Protein AF-V4M3K7-F1 (afdb_monomer)

Solvent-accessible surface area (backbone atoms only — not comparable to full-atom values): 7405 Å² total; per-residue (Å²): 134,86,76,61,75,82,48,42,58,75,77,74,36,54,59,60,52,72,63,62,56,67,78,34,60,65,60,56,51,52,52,50,51,29,56,58,67,73,55,72,83,53,91,84,59,83,71,64,64,85,50,53,41,82,75,48,41,16,44,45,53,73,71,77,86,58,55,80,82,48,56,82,68,46,47,43,31,38,38,39,37,33,28,38,36,47,65,93,86,44,82,44,63,30,30,38,44,36,37,41,38,52,77,98,57,83,45,79,51,56,46,78,45,54,36,75,81,45,42,59,78,78,85,128

InterPro domains:
  IPR006462 Protein MS5 [PF04776] (9-106)

Structure (mmCIF, N/CA/C/O backbone):
data_AF-V4M3K7-F1
#
_entry.id   AF-V4M3K7-F1
#
loop_
_atom_site.group_PDB
_atom_site.id
_atom_site.type_symbol
_atom_site.label_atom_id
_atom_site.label_alt_id
_atom_site.label_comp_id
_atom_site.label_asym_id
_atom_site.label_entity_id
_atom_site.label_seq_id
_atom_site.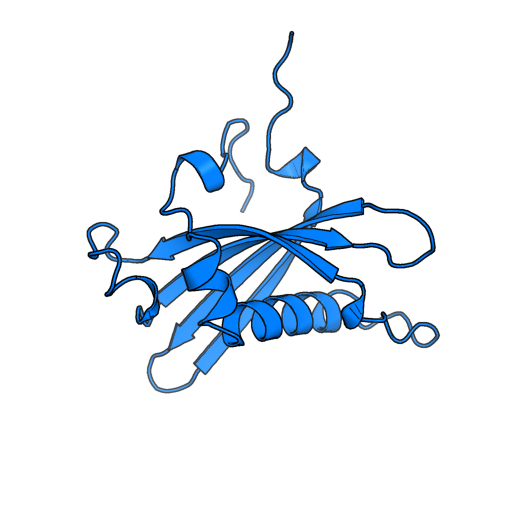pdbx_PDB_ins_code
_atom_site.Cartn_x
_atom_site.Cartn_y
_atom_site.Cartn_z
_atom_site.occupancy
_atom_site.B_iso_or_equiv
_atom_site.auth_seq_id
_atom_site.auth_comp_id
_atom_site.auth_asym_id
_atom_site.auth_atom_id
_atom_site.pdbx_PDB_model_num
ATOM 1 N N . LEU A 1 1 ? 1.122 18.340 -5.117 1.00 40.25 1 LEU A N 1
ATOM 2 C CA . LEU A 1 1 ? 1.092 18.283 -3.641 1.00 40.25 1 LEU A CA 1
ATOM 3 C C . LEU A 1 1 ? 2.488 17.846 -3.209 1.00 40.25 1 LEU A C 1
ATOM 5 O O . LEU A 1 1 ? 2.750 16.651 -3.174 1.00 40.25 1 LEU A O 1
ATOM 9 N N . GLU A 1 2 ? 3.416 18.791 -3.052 1.00 39.28 2 GLU A N 1
ATOM 10 C CA . GLU A 1 2 ? 4.774 18.470 -2.593 1.00 39.28 2 GLU A CA 1
ATOM 11 C C . GLU A 1 2 ? 4.728 18.076 -1.119 1.00 39.28 2 GLU A C 1
ATOM 13 O O . GLU A 1 2 ? 4.064 18.713 -0.299 1.00 39.28 2 GLU A O 1
ATOM 18 N N . SER A 1 3 ? 5.370 16.958 -0.811 1.00 51.25 3 SER A N 1
ATOM 19 C CA . SER A 1 3 ? 5.474 16.436 0.542 1.00 51.25 3 SER A CA 1
ATOM 20 C C . SER A 1 3 ? 6.576 17.200 1.288 1.00 51.25 3 SER A C 1
ATOM 22 O O . SER A 1 3 ? 7.634 17.409 0.698 1.00 51.25 3 SER A O 1
ATOM 24 N N . PRO A 1 4 ? 6.379 17.620 2.554 1.00 56.47 4 PRO A N 1
ATOM 25 C CA . PRO A 1 4 ? 7.423 18.320 3.296 1.00 56.47 4 PRO A CA 1
ATOM 26 C C . PRO A 1 4 ? 8.667 17.429 3.478 1.00 56.47 4 PRO A C 1
ATOM 28 O O . PRO A 1 4 ? 8.517 16.203 3.539 1.00 56.47 4 PRO A O 1
ATOM 31 N N . PRO A 1 5 ? 9.869 18.026 3.599 1.00 56.12 5 PRO A N 1
ATOM 32 C CA . PRO A 1 5 ? 11.154 17.319 3.542 1.00 56.12 5 PRO A CA 1
ATOM 33 C C . PRO A 1 5 ? 11.308 16.199 4.584 1.00 56.12 5 PRO A C 1
ATOM 35 O O . PRO A 1 5 ? 11.993 15.224 4.310 1.00 56.12 5 PRO A O 1
ATOM 38 N N . ASP A 1 6 ? 10.589 16.255 5.712 1.00 63.22 6 ASP A N 1
ATOM 39 C CA . ASP A 1 6 ? 10.637 15.231 6.771 1.00 63.22 6 ASP A CA 1
ATOM 40 C C . ASP A 1 6 ? 9.464 14.237 6.790 1.00 63.22 6 ASP A C 1
ATOM 42 O O . ASP A 1 6 ? 9.230 13.509 7.764 1.00 63.22 6 ASP A O 1
ATOM 46 N N . PHE A 1 7 ? 8.670 14.189 5.724 1.00 74.44 7 PHE A N 1
ATOM 47 C CA . PHE A 1 7 ? 7.465 13.373 5.705 1.00 74.44 7 PHE A CA 1
ATOM 48 C C . PHE A 1 7 ? 7.753 11.888 5.460 1.00 74.44 7 PHE A C 1
ATOM 50 O O . PHE A 1 7 ? 7.702 11.390 4.342 1.00 74.44 7 PHE A O 1
ATOM 57 N N . ASN A 1 8 ? 7.947 11.130 6.538 1.00 86.00 8 ASN A N 1
ATOM 58 C CA . ASN A 1 8 ? 7.951 9.671 6.468 1.00 86.00 8 ASN A CA 1
ATOM 59 C C . ASN A 1 8 ? 6.568 9.096 6.855 1.00 86.00 8 ASN A C 1
ATOM 61 O O . ASN A 1 8 ? 6.259 9.019 8.052 1.00 86.00 8 ASN A O 1
ATOM 65 N N . PRO A 1 9 ? 5.742 8.627 5.896 1.00 86.69 9 PRO A N 1
ATOM 66 C CA . PRO A 1 9 ? 4.407 8.098 6.196 1.00 86.69 9 PRO A CA 1
ATOM 67 C C . PRO A 1 9 ? 4.457 6.861 7.104 1.00 86.69 9 PRO A C 1
ATOM 69 O O . PRO A 1 9 ? 3.547 6.636 7.895 1.00 86.69 9 PRO A O 1
ATOM 72 N N . PHE A 1 10 ? 5.557 6.104 7.072 1.00 91.19 10 PHE A N 1
ATOM 73 C CA . PHE A 1 10 ? 5.760 4.900 7.883 1.00 91.19 10 PHE A CA 1
ATOM 74 C C . PHE A 1 10 ? 6.191 5.175 9.328 1.00 91.19 10 PHE A C 1
ATOM 76 O O . PHE A 1 10 ? 6.423 4.219 10.073 1.00 91.19 10 PHE A O 1
ATOM 83 N N . LYS A 1 11 ? 6.376 6.449 9.694 1.00 89.19 11 LYS A N 1
ATOM 84 C CA . LYS A 1 11 ? 6.540 6.914 11.080 1.00 89.19 11 LYS A CA 1
ATOM 85 C C . LYS A 1 11 ? 5.312 7.668 11.589 1.00 89.19 11 LYS A C 1
ATOM 87 O O . LYS A 1 11 ? 5.138 7.780 12.793 1.00 89.19 11 LYS A O 1
ATOM 92 N N . ARG A 1 12 ? 4.509 8.223 10.676 1.00 86.12 12 ARG A N 1
ATOM 93 C CA . ARG A 1 12 ? 3.423 9.154 10.998 1.00 86.12 12 ARG A CA 1
ATOM 94 C C . ARG A 1 12 ? 2.042 8.506 11.028 1.00 86.12 12 ARG A C 1
ATOM 96 O O . ARG A 1 12 ? 1.158 9.028 11.692 1.00 86.12 12 ARG A O 1
ATOM 103 N N . PHE A 1 13 ? 1.851 7.413 10.295 1.00 90.50 13 PHE A N 1
ATOM 104 C CA . PHE A 1 13 ? 0.560 6.738 10.187 1.00 90.50 13 PHE A CA 1
ATOM 105 C C . PHE A 1 13 ? 0.627 5.298 10.677 1.00 90.50 13 PHE A C 1
ATOM 107 O O . PHE A 1 13 ? 1.712 4.755 10.903 1.00 90.50 13 PHE A O 1
ATOM 114 N N . TYR A 1 14 ? -0.546 4.677 10.802 1.00 91.38 14 TYR A N 1
ATOM 115 C CA . TYR A 1 14 ? -0.658 3.295 11.234 1.00 91.38 14 TYR A CA 1
ATOM 116 C C . TYR A 1 14 ? 0.057 2.365 10.252 1.00 91.38 14 TYR A C 1
ATOM 118 O O . TYR A 1 14 ? -0.260 2.332 9.062 1.00 91.38 14 TYR A O 1
ATOM 126 N N . VAL A 1 15 ? 1.047 1.629 10.752 1.00 94.00 15 VAL A N 1
ATOM 127 C CA . VAL A 1 15 ? 1.817 0.659 9.975 1.00 94.00 15 VAL A CA 1
ATOM 128 C C . VAL A 1 15 ? 1.189 -0.712 10.154 1.00 94.00 15 VAL A C 1
ATOM 130 O O . VAL A 1 15 ? 1.145 -1.219 11.272 1.00 94.00 15 VAL A O 1
ATOM 133 N N . LEU A 1 16 ? 0.789 -1.329 9.044 1.00 93.12 16 LEU A N 1
ATOM 134 C CA . LEU A 1 16 ? 0.222 -2.672 9.066 1.00 93.12 16 LEU A CA 1
ATOM 135 C C . LEU A 1 16 ? 1.268 -3.719 9.455 1.00 93.12 16 LEU A C 1
ATOM 137 O O . LEU A 1 16 ? 2.428 -3.676 9.021 1.00 93.12 16 LEU A O 1
ATOM 141 N N . LYS A 1 17 ? 0.826 -4.712 10.222 1.00 94.44 17 LYS A N 1
ATOM 142 C CA . LYS A 1 17 ? 1.565 -5.947 10.483 1.00 94.44 17 LYS A CA 1
ATOM 143 C C . LYS A 1 17 ? 1.642 -6.786 9.213 1.00 94.44 17 LYS A C 1
ATOM 145 O O . LYS A 1 17 ? 0.813 -6.692 8.313 1.00 94.44 17 LYS A O 1
ATOM 150 N N . LYS A 1 18 ? 2.629 -7.682 9.162 1.00 92.38 18 LYS A N 1
ATOM 151 C CA . LYS A 1 18 ? 2.795 -8.594 8.024 1.00 92.38 18 LYS A CA 1
ATOM 152 C C . LYS A 1 18 ? 1.561 -9.480 7.804 1.00 92.38 18 LYS A C 1
ATOM 154 O O . LYS A 1 18 ? 1.178 -9.654 6.656 1.00 92.38 18 LYS A O 1
ATOM 159 N N . SER A 1 19 ? 0.947 -9.986 8.878 1.00 92.56 19 SER A N 1
ATOM 160 C CA . SER A 1 19 ? -0.287 -10.779 8.800 1.00 92.56 19 SER A CA 1
ATOM 161 C C . SER A 1 19 ? -1.435 -9.967 8.204 1.00 92.56 19 SER A C 1
ATOM 163 O O . SER A 1 19 ? -2.038 -10.403 7.242 1.00 92.56 19 SER A O 1
ATOM 165 N N . GLU A 1 20 ? -1.638 -8.728 8.659 1.00 93.50 20 GLU A N 1
ATOM 166 C CA . GLU A 1 20 ? -2.678 -7.839 8.122 1.00 93.50 20 GLU A CA 1
ATOM 167 C C . GLU A 1 20 ? -2.485 -7.571 6.625 1.00 93.50 20 GLU A C 1
ATOM 169 O O . GLU A 1 20 ? -3.459 -7.515 5.888 1.00 93.50 20 GLU A O 1
ATOM 174 N N . VAL A 1 21 ? -1.242 -7.446 6.148 1.00 93.38 21 VAL A N 1
ATOM 175 C CA . VAL A 1 21 ? -0.963 -7.310 4.708 1.00 93.38 21 VAL A CA 1
ATOM 176 C C . VAL A 1 21 ? -1.261 -8.602 3.939 1.00 93.38 21 VAL A C 1
ATOM 178 O O . VAL A 1 21 ? -1.717 -8.528 2.803 1.00 93.38 21 VAL A O 1
ATOM 181 N N . GLN A 1 22 ? -0.993 -9.768 4.531 1.00 90.88 22 GLN A N 1
ATOM 182 C CA . GLN A 1 22 ? -1.231 -11.078 3.911 1.00 90.88 22 GLN A CA 1
ATOM 183 C C . GLN A 1 22 ? -2.713 -11.467 3.898 1.00 90.88 22 GLN A C 1
ATOM 185 O O . GLN A 1 22 ? -3.162 -12.057 2.928 1.00 90.88 22 GLN A O 1
ATOM 190 N N . ASP A 1 23 ? -3.468 -11.095 4.930 1.00 92.31 23 ASP A N 1
ATOM 191 C CA . ASP A 1 23 ? -4.902 -11.381 5.047 1.00 92.31 23 ASP A CA 1
ATOM 192 C C . ASP A 1 23 ? -5.755 -10.451 4.159 1.00 92.31 23 ASP A C 1
ATOM 194 O O . ASP A 1 23 ? -6.960 -10.644 4.008 1.00 92.31 23 ASP A O 1
ATOM 198 N N . ASN A 1 24 ? -5.145 -9.412 3.577 1.00 92.44 24 ASN A N 1
ATOM 199 C CA . ASN A 1 24 ? -5.814 -8.376 2.794 1.00 92.44 24 ASN A CA 1
ATOM 200 C C . ASN A 1 24 ? -5.245 -8.295 1.368 1.00 92.44 24 ASN A C 1
ATOM 202 O O . ASN A 1 24 ? -4.564 -7.332 1.002 1.00 92.44 24 ASN A O 1
ATOM 206 N N . ASP A 1 25 ? -5.598 -9.274 0.530 1.00 92.38 25 ASP A N 1
ATOM 207 C CA . ASP A 1 25 ? -5.153 -9.383 -0.872 1.00 92.38 25 ASP A CA 1
ATOM 208 C C . ASP A 1 25 ? -5.450 -8.136 -1.723 1.00 92.38 25 ASP A C 1
ATOM 210 O O . ASP A 1 25 ? -4.749 -7.833 -2.692 1.00 92.38 25 ASP A O 1
ATOM 214 N N . TRP A 1 26 ? -6.453 -7.342 -1.348 1.00 92.25 26 TRP A N 1
ATOM 215 C CA . TRP A 1 26 ? -6.770 -6.091 -2.036 1.00 92.25 26 TRP A CA 1
ATOM 216 C C . TRP A 1 26 ? -5.631 -5.058 -1.957 1.00 92.25 26 TRP A C 1
ATOM 218 O O . TRP A 1 26 ? -5.501 -4.233 -2.859 1.00 92.25 26 TRP A O 1
ATOM 228 N N . ILE A 1 27 ? -4.762 -5.110 -0.938 1.00 94.12 27 ILE A N 1
ATOM 229 C CA . ILE A 1 27 ? -3.566 -4.251 -0.854 1.00 94.12 27 ILE A CA 1
ATOM 230 C C . ILE A 1 27 ? -2.628 -4.565 -2.016 1.00 94.12 27 ILE A C 1
ATOM 232 O O . ILE A 1 27 ? -2.078 -3.663 -2.656 1.00 94.12 27 ILE A O 1
ATOM 236 N N . ARG A 1 28 ? -2.460 -5.858 -2.298 1.00 94.56 28 ARG A N 1
ATOM 237 C CA . ARG A 1 28 ? -1.652 -6.337 -3.408 1.00 94.56 28 ARG A CA 1
ATOM 238 C C . ARG A 1 28 ? -2.262 -5.923 -4.746 1.00 94.56 28 ARG A C 1
ATOM 240 O O . ARG A 1 28 ? -1.552 -5.342 -5.564 1.00 94.56 28 ARG A O 1
ATOM 247 N N . LEU A 1 29 ? -3.566 -6.123 -4.915 1.00 93.12 29 LEU A N 1
ATOM 248 C CA . LEU A 1 29 ? -4.307 -5.672 -6.096 1.00 93.12 29 LEU A CA 1
ATOM 249 C C . LEU A 1 29 ? -4.139 -4.163 -6.337 1.00 93.12 29 LEU A C 1
ATOM 251 O O . LEU A 1 29 ? -3.924 -3.723 -7.461 1.00 93.12 29 LEU A O 1
ATOM 255 N N . TYR A 1 30 ? -4.211 -3.350 -5.284 1.00 93.56 30 TYR A N 1
ATOM 256 C CA . TYR A 1 30 ? -4.079 -1.895 -5.389 1.00 93.56 30 TYR A CA 1
ATOM 257 C C . TYR A 1 30 ? -2.685 -1.462 -5.838 1.00 93.56 30 TYR A C 1
ATOM 259 O O . TYR A 1 30 ? -2.562 -0.533 -6.638 1.00 93.56 30 TYR A O 1
ATOM 267 N N . LEU A 1 31 ? -1.641 -2.143 -5.359 1.00 93.19 31 LEU A N 1
ATOM 268 C CA . LEU A 1 31 ? -0.280 -1.931 -5.842 1.00 93.19 31 LEU A CA 1
ATOM 269 C C . LEU A 1 31 ? -0.165 -2.275 -7.332 1.00 93.19 31 LEU A C 1
ATOM 271 O O . LEU A 1 31 ? 0.365 -1.481 -8.105 1.00 93.19 31 LEU A O 1
ATOM 275 N N . GLU A 1 32 ? -0.674 -3.436 -7.732 1.00 91.06 32 GLU A N 1
ATOM 276 C CA . GLU A 1 32 ? -0.644 -3.903 -9.120 1.00 91.06 32 GLU A CA 1
ATOM 277 C C . GLU A 1 32 ? -1.372 -2.942 -10.065 1.00 91.06 32 GLU A C 1
ATOM 279 O O . GLU A 1 32 ? -0.825 -2.566 -11.102 1.00 91.06 32 GLU A O 1
ATOM 284 N N . LEU A 1 33 ? -2.556 -2.465 -9.669 1.00 89.44 33 LEU A N 1
ATOM 285 C CA . LEU A 1 33 ? -3.307 -1.456 -10.413 1.00 89.44 33 LEU A CA 1
ATOM 286 C C . LEU A 1 33 ? -2.532 -0.143 -10.535 1.00 89.44 33 LEU A C 1
ATOM 288 O O . LEU A 1 33 ? -2.488 0.424 -11.624 1.00 89.44 33 LEU A O 1
ATOM 292 N N . ALA A 1 34 ? -1.906 0.338 -9.457 1.00 89.25 34 ALA A N 1
ATOM 293 C CA . ALA A 1 34 ? -1.095 1.552 -9.508 1.00 89.25 34 ALA A CA 1
ATOM 294 C C . ALA A 1 34 ? 0.095 1.398 -10.471 1.00 89.25 34 ALA A C 1
ATOM 296 O O . ALA A 1 34 ? 0.344 2.288 -11.281 1.00 89.25 34 ALA A O 1
ATOM 297 N N . VAL A 1 35 ? 0.796 0.261 -10.441 1.00 86.19 35 VAL A N 1
ATOM 298 C CA . VAL A 1 35 ? 1.890 -0.047 -11.382 1.00 86.19 35 VAL A CA 1
ATOM 299 C C . VAL A 1 35 ? 1.389 -0.070 -12.825 1.00 86.19 35 VAL A C 1
ATOM 301 O O . VAL A 1 35 ? 1.944 0.623 -13.680 1.00 86.19 35 VAL A O 1
ATOM 304 N N . ALA A 1 36 ? 0.297 -0.785 -13.086 1.00 83.19 36 ALA A N 1
ATOM 305 C CA . ALA A 1 36 ? -0.263 -0.933 -14.424 1.00 83.19 36 ALA A CA 1
ATOM 306 C C . ALA A 1 36 ? -0.778 0.390 -15.021 1.00 83.19 36 ALA A C 1
ATOM 308 O O . ALA A 1 36 ? -0.664 0.610 -16.226 1.00 83.19 36 ALA A O 1
ATOM 309 N N . THR A 1 37 ? -1.350 1.288 -14.213 1.00 79.38 37 THR A N 1
ATOM 310 C CA . THR A 1 37 ? -1.879 2.570 -14.711 1.00 79.38 37 THR A CA 1
ATOM 311 C C . THR A 1 37 ? -0.803 3.625 -14.933 1.00 79.38 37 THR A C 1
ATOM 313 O O . THR A 1 37 ? -0.989 4.485 -15.793 1.00 79.38 37 THR A O 1
ATOM 316 N N . THR A 1 38 ? 0.313 3.559 -14.205 1.00 73.50 38 THR A N 1
ATOM 317 C CA . THR A 1 38 ? 1.380 4.568 -14.301 1.00 73.50 38 THR A CA 1
ATOM 318 C C . THR A 1 38 ? 2.306 4.321 -15.500 1.00 73.50 38 THR A C 1
ATOM 320 O O . THR A 1 38 ? 2.823 5.278 -16.065 1.00 73.50 38 THR A O 1
ATOM 323 N N . ASN A 1 39 ? 2.463 3.066 -15.942 1.00 64.69 39 ASN A N 1
ATOM 324 C CA . ASN A 1 39 ? 3.381 2.672 -17.024 1.00 64.69 39 ASN A CA 1
ATOM 325 C C . ASN A 1 39 ? 2.678 2.284 -18.342 1.00 64.69 39 ASN A C 1
ATOM 327 O O . ASN A 1 39 ? 3.177 1.469 -19.115 1.00 64.69 39 ASN A O 1
ATOM 331 N N . ARG A 1 40 ? 1.514 2.885 -18.629 1.00 55.59 40 ARG A N 1
ATOM 332 C CA . ARG A 1 40 ? 0.675 2.564 -19.806 1.00 55.59 40 ARG A CA 1
ATOM 333 C C . ARG A 1 40 ? 1.350 2.726 -21.178 1.00 55.59 40 ARG A C 1
ATOM 335 O O . ARG A 1 40 ? 0.758 2.304 -22.162 1.00 55.59 40 ARG A O 1
ATOM 342 N N . SER A 1 41 ? 2.530 3.341 -21.267 1.00 53.28 41 SER A N 1
ATOM 343 C CA . SER A 1 41 ? 3.222 3.610 -22.535 1.00 53.28 41 SER A CA 1
ATOM 344 C C . SER A 1 41 ? 4.179 2.509 -23.006 1.00 53.28 41 SER A C 1
ATOM 346 O O . SER A 1 41 ? 4.726 2.641 -24.096 1.00 53.28 41 SER A O 1
ATOM 348 N N . TYR A 1 42 ? 4.417 1.446 -22.230 1.00 50.44 42 TYR A N 1
ATOM 349 C CA . TYR A 1 42 ? 5.340 0.378 -22.634 1.00 50.44 42 TYR A CA 1
ATOM 350 C C . TYR A 1 42 ? 4.586 -0.785 -23.292 1.00 50.44 42 TYR A C 1
ATOM 352 O O . TYR A 1 42 ? 4.181 -1.741 -22.635 1.00 50.44 42 TYR A O 1
ATOM 360 N N . GLU A 1 43 ? 4.412 -0.704 -24.612 1.00 48.47 43 GLU A N 1
ATOM 361 C CA . GLU A 1 43 ? 3.823 -1.771 -25.438 1.00 48.47 43 GLU A CA 1
ATOM 362 C C . GLU A 1 43 ? 4.645 -3.077 -25.449 1.00 48.47 43 GLU A C 1
ATOM 364 O O . GLU A 1 43 ? 4.134 -4.107 -25.878 1.00 48.47 43 GLU A O 1
ATOM 369 N N . ASP A 1 44 ? 5.880 -3.087 -24.934 1.00 48.94 44 ASP A N 1
ATOM 370 C CA . ASP A 1 44 ? 6.782 -4.239 -25.085 1.00 48.94 44 ASP A CA 1
ATOM 371 C C . ASP A 1 44 ? 6.993 -5.067 -23.804 1.00 48.94 44 ASP A C 1
ATOM 373 O O . ASP A 1 44 ? 7.392 -6.232 -23.849 1.00 48.94 44 ASP A O 1
ATOM 377 N N . HIS A 1 45 ? 6.704 -4.528 -22.618 1.00 52.62 45 HIS A N 1
ATOM 378 C CA . HIS A 1 45 ? 6.980 -5.235 -21.366 1.00 52.62 45 HIS A CA 1
ATOM 379 C C . HIS A 1 45 ? 5.718 -5.312 -20.528 1.00 52.62 45 HIS A C 1
ATOM 381 O O . HIS A 1 45 ? 5.399 -4.417 -19.750 1.00 52.62 45 HIS A O 1
ATOM 387 N N . ARG A 1 46 ? 5.015 -6.445 -20.653 1.00 55.50 46 ARG A N 1
ATOM 388 C CA . ARG A 1 46 ? 4.133 -6.939 -19.592 1.00 55.50 46 ARG A CA 1
ATOM 389 C C . ARG A 1 46 ? 4.969 -6.958 -18.315 1.00 55.50 46 ARG A C 1
ATOM 391 O O . ARG A 1 46 ? 5.737 -7.896 -18.114 1.00 55.50 46 ARG A O 1
ATOM 398 N N . HIS A 1 47 ? 4.898 -5.892 -17.517 1.00 64.12 47 HIS A N 1
ATOM 399 C CA . HIS A 1 47 ? 5.584 -5.829 -16.237 1.00 64.12 47 HIS A CA 1
ATOM 400 C C . HIS A 1 47 ? 5.147 -7.065 -15.474 1.00 64.12 47 HIS A C 1
ATOM 402 O O . HIS A 1 47 ? 3.957 -7.246 -15.221 1.00 64.12 47 HIS A O 1
ATOM 408 N N . ASP A 1 48 ? 6.091 -7.964 -15.213 1.00 75.19 48 ASP A N 1
ATOM 409 C CA . ASP A 1 48 ? 5.805 -9.176 -14.472 1.00 75.19 48 ASP A CA 1
ATOM 410 C C . ASP A 1 48 ? 5.478 -8.757 -13.043 1.00 75.19 48 ASP A C 1
ATOM 412 O O . ASP A 1 48 ? 6.359 -8.592 -12.198 1.00 75.19 48 ASP A O 1
ATOM 416 N N . LEU A 1 49 ? 4.191 -8.517 -12.795 1.00 82.81 49 LEU A N 1
ATOM 417 C CA . LEU A 1 49 ? 3.715 -7.984 -11.532 1.00 82.81 49 LEU A CA 1
ATOM 418 C C . LEU A 1 49 ? 4.084 -8.932 -10.391 1.00 82.81 49 LEU A C 1
ATOM 420 O O . LEU A 1 49 ? 4.338 -8.459 -9.286 1.00 82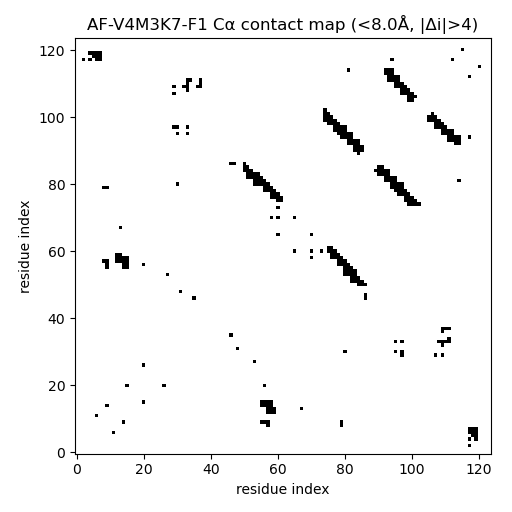.81 49 LEU A O 1
ATOM 424 N N . SER A 1 50 ? 4.247 -10.238 -10.646 1.00 84.12 50 SER A N 1
ATOM 425 C CA . SER A 1 50 ? 4.673 -11.221 -9.637 1.00 84.12 50 SER A CA 1
ATOM 426 C C . SER A 1 50 ? 6.020 -10.877 -8.979 1.00 84.12 50 SER A C 1
ATOM 428 O O . SER A 1 50 ? 6.264 -11.250 -7.832 1.00 84.12 50 SER A O 1
ATOM 430 N N . LYS A 1 51 ? 6.860 -10.079 -9.651 1.00 86.38 51 LYS A N 1
ATOM 431 C CA . LYS A 1 51 ? 8.173 -9.621 -9.171 1.00 86.38 51 LYS A CA 1
ATOM 432 C C . LYS A 1 51 ? 8.127 -8.464 -8.175 1.00 86.38 51 LYS A C 1
ATOM 434 O O . LYS A 1 51 ? 9.165 -8.088 -7.620 1.00 86.38 51 LYS A O 1
ATOM 439 N N . LEU A 1 52 ? 6.951 -7.888 -7.940 1.00 90.75 52 LEU A N 1
ATOM 440 C CA . LEU A 1 52 ? 6.751 -6.844 -6.942 1.00 90.75 52 LEU A CA 1
ATOM 441 C C . LEU A 1 52 ? 6.762 -7.464 -5.536 1.00 90.75 52 LEU A C 1
ATOM 443 O O . LEU A 1 52 ? 5.995 -8.384 -5.250 1.00 90.75 52 LEU A O 1
ATOM 447 N N . LYS A 1 53 ? 7.575 -6.937 -4.618 1.00 93.75 53 LYS A N 1
ATOM 448 C CA . LYS A 1 53 ? 7.648 -7.409 -3.225 1.00 93.75 53 LYS A CA 1
ATOM 449 C C . LYS A 1 53 ? 7.284 -6.296 -2.254 1.00 93.75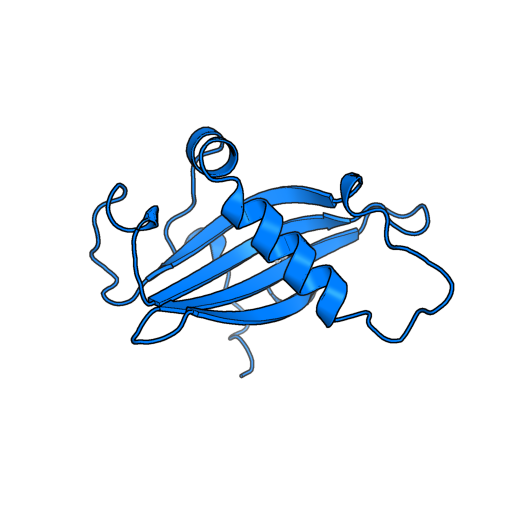 53 LYS A C 1
ATOM 451 O O . LYS A 1 53 ? 8.063 -5.364 -2.067 1.00 93.75 53 LYS A O 1
ATOM 456 N N . ILE A 1 54 ? 6.132 -6.418 -1.595 1.00 95.69 54 ILE A N 1
ATOM 457 C CA . ILE A 1 54 ? 5.700 -5.475 -0.555 1.00 95.69 54 ILE A CA 1
ATOM 458 C C . ILE A 1 54 ? 6.646 -5.586 0.647 1.00 95.69 54 ILE A C 1
ATOM 460 O O . ILE A 1 54 ? 6.915 -6.679 1.146 1.00 95.69 54 ILE A O 1
ATOM 464 N N . ILE A 1 55 ? 7.167 -4.444 1.093 1.00 95.50 55 ILE A N 1
ATOM 465 C CA . ILE A 1 55 ? 8.087 -4.333 2.229 1.00 95.50 55 ILE A CA 1
ATOM 466 C C . ILE A 1 55 ? 7.361 -3.786 3.454 1.00 95.50 55 ILE A C 1
ATOM 468 O O . ILE A 1 55 ? 7.513 -4.324 4.549 1.00 95.50 55 ILE A O 1
ATOM 472 N N . LYS A 1 56 ? 6.596 -2.701 3.285 1.00 95.88 56 LYS A N 1
ATOM 473 C CA . LYS A 1 56 ? 5.902 -2.023 4.383 1.00 95.88 56 LYS A CA 1
ATOM 474 C C . LYS A 1 56 ? 4.674 -1.288 3.864 1.00 95.88 56 LYS A C 1
ATOM 476 O O . LYS A 1 56 ? 4.728 -0.703 2.784 1.00 95.88 56 LYS A O 1
ATOM 481 N N . VAL A 1 57 ? 3.604 -1.276 4.652 1.00 95.50 57 VAL A N 1
ATOM 482 C CA . VAL A 1 57 ? 2.374 -0.549 4.327 1.00 95.50 57 VAL A CA 1
ATOM 483 C C . VAL A 1 57 ? 2.013 0.355 5.494 1.00 95.50 57 VAL A C 1
ATOM 485 O O . VAL A 1 57 ? 2.023 -0.087 6.641 1.00 95.50 57 VAL A O 1
ATOM 488 N N . ALA A 1 58 ? 1.725 1.619 5.200 1.00 94.75 58 ALA A N 1
ATOM 489 C CA . ALA A 1 58 ? 1.137 2.552 6.149 1.00 94.75 58 ALA A CA 1
ATOM 490 C C . ALA A 1 58 ? -0.213 3.043 5.624 1.00 94.75 58 ALA A C 1
ATOM 492 O O . ALA A 1 58 ? -0.352 3.292 4.425 1.00 94.7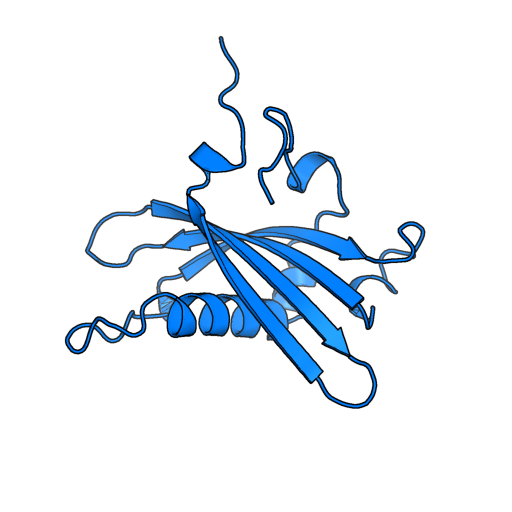5 58 ALA A O 1
ATOM 493 N N . ILE A 1 59 ? -1.195 3.188 6.508 1.00 92.69 59 ILE A N 1
ATOM 494 C CA . ILE A 1 59 ? -2.541 3.646 6.166 1.00 92.69 59 ILE A CA 1
ATOM 495 C C . ILE A 1 59 ? -2.856 4.926 6.928 1.00 92.69 59 ILE A C 1
ATOM 497 O O . ILE A 1 59 ? -2.766 4.981 8.151 1.00 92.69 59 ILE A O 1
ATOM 501 N N . LYS A 1 60 ? -3.273 5.945 6.180 1.00 91.56 60 LYS A N 1
ATOM 502 C CA . LYS A 1 60 ? -3.887 7.163 6.696 1.00 91.56 60 LYS A CA 1
ATOM 503 C C . LYS A 1 60 ? -5.393 7.098 6.451 1.00 91.56 60 LYS A C 1
ATOM 505 O O . LYS A 1 60 ? -5.817 7.076 5.296 1.00 91.56 60 LYS A O 1
ATOM 510 N N . THR A 1 61 ? -6.184 7.131 7.514 1.00 89.44 61 THR A N 1
ATOM 511 C CA . THR A 1 61 ? -7.651 7.213 7.463 1.00 89.44 61 THR A CA 1
ATOM 512 C C . THR A 1 61 ? -8.139 8.615 7.812 1.00 89.44 61 THR A C 1
ATOM 514 O O . THR A 1 61 ? -7.377 9.481 8.252 1.00 89.44 61 THR A O 1
ATOM 517 N N . THR A 1 62 ? -9.416 8.883 7.561 1.00 80.25 62 THR A N 1
ATOM 518 C CA . THR A 1 62 ? -10.120 10.060 8.084 1.00 80.25 62 THR A CA 1
ATOM 519 C C . THR A 1 62 ? -11.489 9.588 8.591 1.00 80.25 62 THR A C 1
ATOM 521 O O . THR A 1 62 ? -12.266 9.111 7.764 1.00 80.25 62 THR A O 1
ATOM 524 N N . PRO A 1 63 ? -11.794 9.674 9.904 1.00 76.94 63 PRO A N 1
ATOM 525 C CA . PRO A 1 63 ? -10.982 10.234 11.000 1.00 76.94 63 PRO A CA 1
ATOM 526 C C . PRO A 1 63 ? -9.698 9.431 11.302 1.00 76.94 63 PRO A C 1
ATOM 528 O O . PRO A 1 63 ? -9.540 8.296 10.852 1.00 76.94 63 PRO A O 1
ATOM 531 N N . GLN A 1 64 ? -8.738 10.063 11.992 1.00 70.56 64 GLN A N 1
ATOM 532 C CA . GLN A 1 64 ? -7.421 9.470 12.295 1.00 70.56 64 GLN A CA 1
ATOM 533 C C . GLN A 1 64 ? -7.432 8.559 13.533 1.00 70.56 64 GLN A C 1
ATOM 535 O O . GLN A 1 64 ? -6.522 7.749 13.674 1.00 70.56 64 GLN A O 1
ATOM 540 N N . ASP A 1 65 ? -8.472 8.644 14.365 1.00 73.50 65 ASP A N 1
ATOM 541 C CA . ASP A 1 65 ? -8.588 7.932 15.646 1.00 73.50 65 ASP A CA 1
ATOM 542 C C . ASP A 1 65 ? -9.392 6.625 15.526 1.00 73.50 65 ASP A C 1
ATOM 544 O O . ASP A 1 65 ? -10.194 6.296 16.395 1.00 73.50 65 ASP A O 1
ATOM 548 N N . LEU A 1 66 ? -9.236 5.908 14.410 1.00 78.44 66 LEU A N 1
ATOM 549 C CA . LEU A 1 66 ? -9.874 4.603 14.223 1.00 78.44 66 LEU A CA 1
ATOM 550 C C . LEU A 1 66 ? -9.060 3.509 14.909 1.00 78.44 66 LEU A C 1
ATOM 552 O O . LEU A 1 66 ? -7.826 3.501 14.832 1.00 78.44 66 LEU A O 1
ATOM 556 N N . GLU A 1 67 ? -9.749 2.541 15.506 1.00 79.31 67 GLU A N 1
ATOM 557 C CA . GLU A 1 67 ? -9.088 1.371 16.065 1.00 79.31 67 GLU A CA 1
ATOM 558 C C . GLU A 1 67 ? -8.447 0.528 14.945 1.00 79.31 67 GLU A C 1
ATOM 560 O O . GLU A 1 67 ? -8.947 0.498 13.815 1.00 79.31 67 GLU A O 1
ATOM 565 N N . PRO A 1 68 ? -7.368 -0.230 15.223 1.00 71.81 68 PRO A N 1
ATOM 566 C CA . PRO A 1 68 ? -6.661 -1.028 14.216 1.00 71.81 68 PRO A CA 1
ATOM 567 C C . PRO A 1 68 ? -7.554 -1.916 13.338 1.00 71.81 68 PRO A C 1
ATOM 569 O O . PRO A 1 68 ? -7.316 -2.059 12.139 1.00 71.81 68 PRO A O 1
ATOM 572 N N . HIS A 1 69 ? -8.605 -2.489 13.931 1.00 74.94 69 HIS A N 1
ATOM 573 C CA . HIS A 1 69 ? -9.557 -3.353 13.237 1.00 74.94 69 HIS A CA 1
ATOM 574 C C . HIS A 1 69 ? -10.498 -2.582 12.292 1.00 74.94 69 HIS A C 1
ATOM 576 O O . HIS A 1 69 ? -10.965 -3.139 11.301 1.00 74.94 69 HIS A O 1
ATOM 582 N N . GLU A 1 70 ? -10.735 -1.295 12.547 1.00 82.25 70 GLU A N 1
ATOM 583 C CA . GLU A 1 70 ? -11.582 -0.418 11.732 1.00 82.25 70 GLU A CA 1
ATOM 584 C C . GLU A 1 70 ? -10.802 0.208 10.564 1.00 82.25 70 GLU A C 1
ATOM 586 O O . GLU A 1 70 ? -11.363 0.452 9.493 1.00 82.25 70 GLU A O 1
ATOM 591 N N . ILE A 1 71 ? -9.488 0.413 10.728 1.00 83.19 71 ILE A N 1
ATOM 592 C CA . ILE A 1 71 ? -8.604 1.016 9.714 1.00 83.19 71 ILE A CA 1
ATOM 593 C C . ILE A 1 71 ? -8.664 0.255 8.383 1.00 83.19 71 ILE A C 1
ATOM 595 O O . ILE A 1 71 ? -8.767 0.864 7.314 1.00 83.19 71 ILE A O 1
ATOM 599 N N . LEU A 1 72 ? -8.633 -1.080 8.429 1.00 84.31 72 LEU A N 1
ATOM 600 C CA . LEU A 1 72 ? -8.678 -1.928 7.232 1.00 84.31 72 LEU A CA 1
ATOM 601 C C . LEU A 1 72 ? -10.035 -1.867 6.513 1.00 84.31 72 LEU A C 1
ATOM 603 O O . LEU A 1 72 ? -10.082 -2.053 5.293 1.00 84.31 72 LEU A O 1
ATOM 607 N N . GLY A 1 73 ? -11.111 -1.527 7.227 1.00 82.19 73 GLY A N 1
ATOM 608 C CA . GLY A 1 73 ? -12.465 -1.341 6.695 1.00 82.19 73 GLY A CA 1
ATOM 609 C C . GLY A 1 73 ? -12.804 0.095 6.275 1.00 82.19 73 GLY A C 1
ATOM 610 O O . GLY A 1 73 ? -13.862 0.323 5.695 1.00 82.19 73 GLY A O 1
ATOM 611 N N . ALA A 1 74 ? -11.925 1.072 6.522 1.00 84.75 74 ALA A N 1
ATOM 612 C CA . ALA A 1 74 ? -12.232 2.489 6.322 1.00 84.75 74 ALA A CA 1
ATOM 613 C C . ALA A 1 74 ? -12.554 2.858 4.859 1.00 84.75 74 ALA A C 1
ATOM 615 O O . ALA A 1 74 ? -11.768 2.591 3.945 1.00 84.75 74 ALA A O 1
ATOM 616 N N . TYR A 1 75 ? -13.683 3.539 4.647 1.00 81.31 75 TYR A N 1
ATOM 617 C CA . TYR A 1 75 ? -14.189 3.935 3.326 1.00 81.31 75 TYR A CA 1
ATOM 618 C C . TYR A 1 75 ? -13.296 4.949 2.584 1.00 81.31 75 TYR A C 1
ATOM 620 O O . TYR A 1 75 ? -13.145 4.855 1.364 1.00 81.31 75 TYR A O 1
ATOM 628 N N . ASP A 1 76 ? -12.681 5.897 3.300 1.00 87.69 76 ASP A N 1
ATOM 629 C CA . ASP A 1 76 ? -11.665 6.822 2.772 1.00 87.69 76 ASP A CA 1
ATOM 630 C C . ASP A 1 76 ? -10.330 6.534 3.458 1.00 87.69 76 ASP A C 1
ATOM 632 O O . ASP A 1 76 ? -10.153 6.762 4.659 1.00 87.69 76 ASP A O 1
ATOM 636 N N . ALA A 1 77 ? -9.396 5.990 2.684 1.00 90.88 77 ALA A N 1
ATOM 637 C CA . ALA A 1 77 ? -8.077 5.640 3.175 1.00 90.88 77 ALA A CA 1
ATOM 638 C C . ALA A 1 77 ? -7.019 5.915 2.108 1.00 90.88 77 ALA A C 1
ATOM 640 O O . ALA A 1 77 ? -7.193 5.612 0.925 1.00 90.88 77 ALA A O 1
ATOM 641 N N . THR A 1 78 ? -5.891 6.466 2.542 1.00 92.94 78 THR A N 1
ATOM 642 C CA . THR A 1 78 ? -4.682 6.604 1.731 1.00 92.94 78 THR A CA 1
ATOM 643 C C . THR A 1 78 ? -3.645 5.604 2.212 1.00 92.94 78 THR A C 1
ATOM 645 O O . THR A 1 78 ? -3.196 5.656 3.356 1.00 92.94 78 THR A O 1
ATOM 648 N N . LEU A 1 79 ? -3.264 4.697 1.325 1.00 94.31 79 LEU A N 1
ATOM 649 C CA . LEU A 1 79 ? -2.242 3.692 1.523 1.00 94.31 79 LEU A CA 1
ATOM 650 C C . LEU A 1 79 ? -0.912 4.188 0.967 1.00 94.31 79 LEU A C 1
ATOM 652 O O . LEU A 1 79 ? -0.827 4.640 -0.173 1.00 94.31 79 LEU A O 1
ATOM 656 N N . TYR A 1 80 ? 0.132 4.026 1.763 1.00 95.38 80 TYR A N 1
ATOM 657 C CA . TYR A 1 80 ? 1.521 4.189 1.367 1.00 95.38 80 TYR A CA 1
ATOM 658 C C . TYR A 1 80 ? 2.152 2.803 1.368 1.00 95.38 80 TYR A C 1
ATOM 660 O O . TYR A 1 80 ? 2.332 2.200 2.426 1.00 95.38 80 TYR A O 1
ATOM 668 N N . ILE A 1 81 ? 2.463 2.279 0.190 1.00 96.00 81 ILE A N 1
ATOM 669 C CA . ILE A 1 81 ? 2.974 0.921 0.001 1.00 96.00 81 ILE A CA 1
ATOM 670 C C . ILE A 1 81 ? 4.424 1.039 -0.450 1.00 96.00 81 ILE A C 1
ATOM 672 O O . ILE A 1 81 ? 4.684 1.417 -1.588 1.00 96.00 81 ILE A O 1
ATOM 676 N N . ARG A 1 82 ? 5.377 0.716 0.427 1.00 95.44 82 ARG A N 1
ATOM 677 C CA . ARG A 1 82 ? 6.786 0.562 0.047 1.00 95.44 82 ARG A CA 1
ATOM 678 C C . ARG A 1 82 ? 6.998 -0.839 -0.498 1.00 95.44 82 ARG A C 1
ATOM 680 O O . ARG A 1 82 ? 6.685 -1.819 0.186 1.00 95.44 82 ARG A O 1
ATOM 687 N N . TYR A 1 83 ? 7.553 -0.940 -1.693 1.00 94.06 83 TYR A N 1
ATOM 688 C CA . TYR A 1 83 ? 7.782 -2.207 -2.368 1.00 94.06 83 TYR A CA 1
ATOM 689 C C . TYR A 1 83 ? 9.104 -2.197 -3.130 1.00 94.06 83 TYR A C 1
ATOM 691 O O . TYR A 1 83 ? 9.592 -1.155 -3.563 1.00 94.06 83 TYR A O 1
ATOM 699 N N . LYS A 1 84 ? 9.671 -3.390 -3.300 1.00 92.62 84 LYS A N 1
ATOM 700 C CA . LYS A 1 84 ? 10.765 -3.623 -4.235 1.00 92.62 84 LYS A CA 1
ATOM 701 C C . LYS A 1 84 ? 10.192 -4.049 -5.571 1.00 92.62 84 LYS A C 1
ATOM 703 O O . LYS A 1 84 ? 9.369 -4.962 -5.630 1.00 92.62 84 LYS A O 1
ATOM 708 N N . ASP A 1 85 ? 10.662 -3.402 -6.615 1.00 87.75 85 ASP A N 1
ATOM 709 C CA . ASP A 1 85 ? 10.370 -3.722 -7.997 1.00 87.75 85 ASP A CA 1
ATOM 710 C C . ASP A 1 85 ? 11.625 -4.323 -8.621 1.00 87.75 85 ASP A C 1
ATOM 712 O O . ASP A 1 85 ? 12.678 -3.691 -8.605 1.00 87.75 85 ASP A O 1
ATOM 716 N N . SER A 1 86 ? 11.531 -5.562 -9.098 1.00 82.00 86 SER A N 1
ATOM 717 C CA . SER A 1 86 ? 12.640 -6.250 -9.773 1.00 82.00 86 SER A CA 1
ATOM 718 C C . SER A 1 86 ? 12.419 -6.391 -11.281 1.00 82.00 86 SER A C 1
ATOM 720 O O . SER A 1 86 ? 13.018 -7.255 -11.932 1.00 82.00 86 SER A O 1
ATOM 722 N N . CYS A 1 87 ? 11.564 -5.538 -11.854 1.00 66.44 87 CYS A N 1
ATOM 723 C CA . CYS A 1 87 ? 11.491 -5.363 -13.297 1.00 66.44 87 CYS A CA 1
ATOM 724 C C . CYS A 1 87 ? 12.854 -4.919 -13.859 1.00 66.44 87 CYS A C 1
ATOM 726 O O . CYS A 1 87 ? 13.638 -4.249 -13.193 1.00 66.44 87 CYS A O 1
ATOM 728 N N . GLU A 1 88 ? 13.151 -5.329 -15.095 1.00 62.75 88 GLU A N 1
ATOM 729 C CA . GLU A 1 88 ? 14.332 -4.866 -15.851 1.00 62.75 88 GLU A CA 1
ATOM 7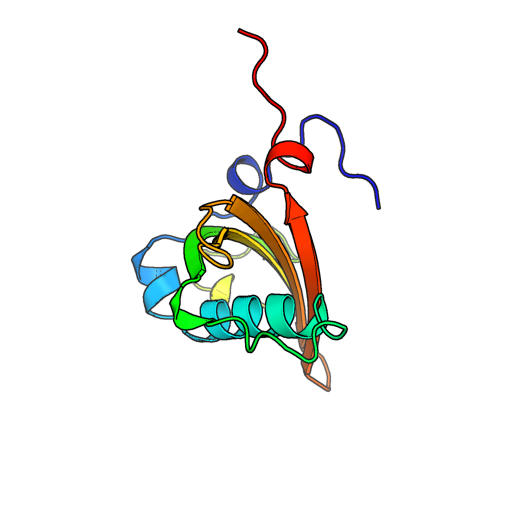30 C C . GLU A 1 88 ? 15.702 -5.244 -15.241 1.00 62.75 88 GLU A C 1
ATOM 732 O O . GLU A 1 88 ? 16.721 -4.613 -15.514 1.00 62.75 88 GLU A O 1
ATOM 737 N N . GLY A 1 89 ? 15.758 -6.296 -14.415 1.00 68.00 89 GLY A N 1
ATOM 738 C CA . GLY A 1 89 ? 17.023 -6.843 -13.899 1.00 68.00 89 GLY A CA 1
ATOM 739 C C . GLY A 1 89 ? 17.697 -5.992 -12.817 1.00 68.00 89 GLY A C 1
ATOM 740 O O . GLY A 1 89 ? 18.771 -6.355 -12.335 1.00 68.00 89 GLY A O 1
ATOM 741 N N . LYS A 1 90 ? 17.064 -4.893 -12.388 1.00 77.06 90 LYS A N 1
ATOM 742 C CA . LYS A 1 90 ? 17.496 -4.065 -11.256 1.00 77.06 90 LYS A CA 1
ATOM 743 C C . LYS A 1 90 ? 16.421 -4.063 -10.180 1.00 77.06 90 LYS A C 1
ATOM 745 O O . LYS A 1 90 ? 15.239 -3.965 -10.472 1.00 77.06 90 LYS A O 1
ATOM 750 N N . VAL A 1 91 ? 16.842 -4.154 -8.920 1.00 84.75 91 VAL A N 1
ATOM 751 C CA . VAL A 1 91 ? 15.926 -4.057 -7.778 1.00 84.75 91 VAL A CA 1
ATOM 752 C C . VAL A 1 91 ? 15.827 -2.596 -7.351 1.00 84.75 91 VAL A C 1
ATOM 754 O O . VAL A 1 91 ? 16.775 -2.056 -6.783 1.00 84.75 91 VAL A O 1
ATOM 757 N N . VAL A 1 92 ? 14.682 -1.968 -7.608 1.00 87.25 92 VAL A N 1
ATOM 758 C CA . VAL A 1 92 ? 14.395 -0.570 -7.257 1.00 87.25 92 VAL A CA 1
ATOM 759 C C . VAL A 1 92 ? 13.452 -0.525 -6.056 1.00 87.25 92 VAL A C 1
ATOM 761 O O . VAL A 1 92 ? 12.459 -1.250 -6.011 1.00 87.25 92 VAL A O 1
ATOM 764 N N . ASP A 1 93 ? 13.753 0.320 -5.069 1.00 90.81 93 ASP A N 1
ATOM 765 C CA . ASP A 1 93 ? 12.873 0.571 -3.922 1.00 90.81 93 ASP A CA 1
ATOM 766 C C . ASP A 1 93 ? 11.931 1.743 -4.237 1.00 90.81 93 ASP A C 1
ATOM 768 O O . ASP A 1 93 ? 12.373 2.858 -4.526 1.00 90.81 93 ASP A O 1
ATOM 772 N N . ARG A 1 94 ? 10.625 1.475 -4.226 1.00 90.94 94 ARG A N 1
ATOM 773 C CA . ARG A 1 94 ? 9.579 2.405 -4.664 1.00 90.94 94 ARG A CA 1
ATOM 774 C C . ARG A 1 94 ? 8.494 2.538 -3.601 1.00 90.94 94 ARG A C 1
ATOM 776 O O . ARG A 1 94 ? 8.287 1.647 -2.772 1.00 90.94 94 ARG A O 1
ATOM 783 N N . ILE A 1 95 ? 7.740 3.630 -3.674 1.00 92.44 95 ILE A N 1
ATOM 784 C CA . ILE A 1 95 ? 6.536 3.851 -2.873 1.00 92.44 95 ILE A CA 1
ATOM 785 C C . ILE A 1 95 ? 5.360 4.114 -3.809 1.00 92.44 95 ILE A C 1
ATOM 787 O O . ILE A 1 95 ? 5.383 5.045 -4.612 1.00 92.44 95 ILE A O 1
ATOM 791 N N . ALA A 1 96 ? 4.313 3.302 -3.687 1.00 92.94 96 ALA A N 1
ATOM 792 C CA . ALA A 1 96 ? 3.016 3.583 -4.282 1.00 92.94 96 ALA A CA 1
ATOM 793 C C . ALA A 1 96 ? 2.137 4.305 -3.257 1.00 92.94 96 ALA A C 1
ATOM 795 O O . ALA A 1 96 ? 2.024 3.873 -2.108 1.00 92.94 96 ALA A O 1
ATOM 796 N N . ILE A 1 97 ? 1.510 5.399 -3.681 1.00 93.25 97 ILE A N 1
ATOM 797 C CA . ILE A 1 97 ? 0.497 6.115 -2.909 1.00 93.25 97 ILE A CA 1
ATOM 798 C C . ILE A 1 97 ? -0.845 5.814 -3.560 1.00 93.25 97 ILE A C 1
ATOM 800 O O . ILE A 1 97 ? -1.086 6.237 -4.693 1.00 93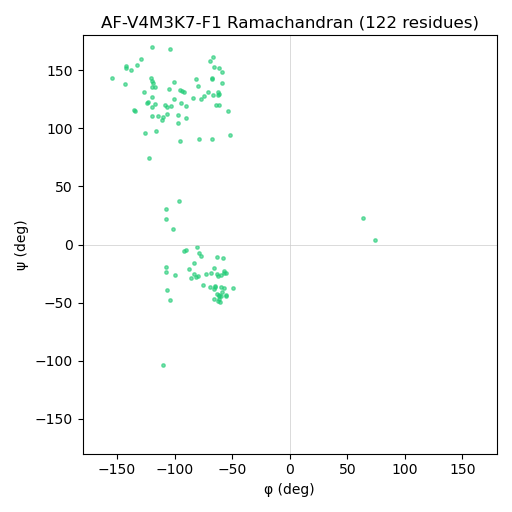.25 97 ILE A O 1
ATOM 804 N N . VAL A 1 98 ? -1.700 5.081 -2.853 1.00 92.38 98 VAL A N 1
ATOM 805 C CA . VAL A 1 98 ? -3.018 4.672 -3.341 1.00 92.38 98 VAL A CA 1
ATOM 806 C C . VAL A 1 98 ? -4.088 5.232 -2.424 1.00 92.38 98 VAL A C 1
ATOM 808 O O . VAL A 1 98 ? -4.142 4.885 -1.250 1.00 92.38 98 VAL A O 1
ATOM 811 N N . ARG A 1 99 ? -4.974 6.073 -2.948 1.00 90.56 99 ARG A N 1
ATOM 812 C CA . ARG A 1 99 ? -6.167 6.512 -2.226 1.00 90.56 99 ARG A CA 1
ATOM 813 C C . ARG A 1 99 ? -7.370 5.717 -2.706 1.00 90.56 99 ARG A C 1
ATOM 815 O O . ARG A 1 99 ? -7.656 5.707 -3.903 1.00 90.56 99 ARG A O 1
ATOM 822 N N . ARG A 1 100 ? -8.079 5.088 -1.769 1.00 87.38 100 ARG A N 1
ATOM 823 C CA . ARG A 1 100 ? -9.415 4.536 -2.007 1.00 87.38 100 ARG A CA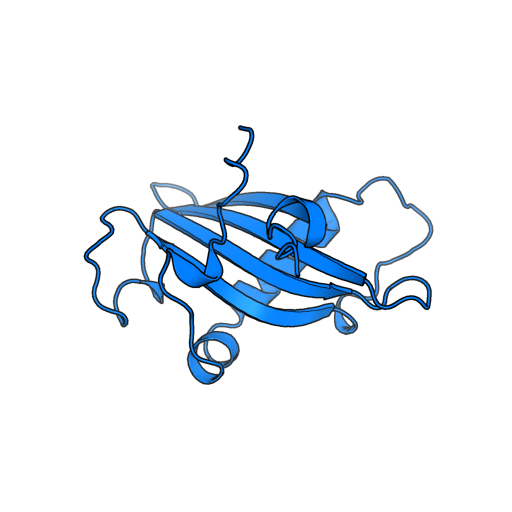 1
ATOM 824 C C . ARG A 1 100 ? -10.459 5.486 -1.445 1.00 87.38 100 ARG A C 1
ATOM 826 O O . ARG A 1 100 ? -10.277 6.033 -0.359 1.00 87.38 100 ARG A O 1
ATOM 833 N N . TYR A 1 101 ? -11.541 5.647 -2.188 1.00 83.44 101 TYR A N 1
ATOM 834 C CA . TYR A 1 101 ? -12.713 6.388 -1.758 1.00 83.44 101 TYR A CA 1
ATOM 835 C C . TYR A 1 101 ? -13.951 5.571 -2.102 1.00 83.44 101 TYR A C 1
ATOM 837 O O . TYR A 1 101 ? -14.219 5.310 -3.277 1.00 83.44 101 TYR A O 1
ATOM 845 N N . LEU A 1 102 ? -14.677 5.137 -1.078 1.00 72.12 102 LEU A N 1
ATOM 846 C CA . LEU A 1 102 ? -15.895 4.356 -1.222 1.00 72.12 102 LEU A CA 1
ATOM 847 C C . LEU A 1 102 ? -17.066 5.177 -0.669 1.00 72.12 102 LEU A C 1
ATOM 849 O O . LEU A 1 102 ? -17.273 5.258 0.537 1.00 72.12 102 LEU A O 1
ATOM 853 N N . ARG A 1 103 ? -17.793 5.837 -1.576 1.00 70.62 103 ARG A N 1
ATOM 854 C CA . ARG A 1 103 ? -19.066 6.511 -1.277 1.00 70.62 103 ARG A CA 1
ATOM 855 C C . ARG A 1 103 ? -20.192 5.716 -1.944 1.00 70.62 103 ARG A C 1
ATOM 857 O O . ARG A 1 103 ? -20.499 4.623 -1.498 1.00 70.62 103 ARG A O 1
ATOM 864 N N . GLU A 1 104 ? -20.732 6.196 -3.060 1.00 70.31 104 GLU A N 1
ATOM 865 C CA . GLU A 1 104 ? -21.731 5.469 -3.867 1.00 70.31 104 GLU A CA 1
ATOM 866 C C . GLU A 1 104 ? -21.087 4.545 -4.918 1.00 70.31 104 GLU A C 1
ATOM 868 O O . GLU A 1 104 ? -21.701 3.596 -5.396 1.00 70.31 104 GLU A O 1
ATOM 873 N N . LYS A 1 105 ? -19.829 4.822 -5.280 1.00 67.12 105 LYS A N 1
ATOM 874 C CA . LYS A 1 105 ? -18.983 4.014 -6.167 1.00 67.12 105 LYS A CA 1
ATOM 875 C C . LYS A 1 105 ? -17.574 3.946 -5.585 1.00 67.12 105 LYS A C 1
ATOM 877 O O . LYS A 1 105 ? -17.138 4.888 -4.919 1.00 67.12 105 LYS A O 1
ATOM 882 N N . LEU A 1 106 ? -16.867 2.848 -5.851 1.00 71.75 106 LEU A N 1
ATOM 883 C CA . LEU A 1 106 ? -15.452 2.710 -5.515 1.00 71.75 106 LEU A CA 1
ATOM 884 C C . LEU A 1 106 ? -14.601 3.49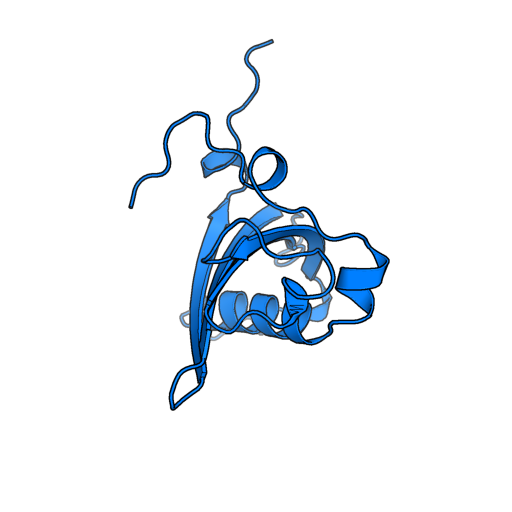2 -6.523 1.00 71.75 106 LEU A C 1
ATOM 886 O O . LEU A 1 106 ? -14.682 3.244 -7.726 1.00 71.75 106 LEU A O 1
ATOM 890 N N . ALA A 1 107 ? -13.760 4.398 -6.029 1.00 78.19 107 ALA A N 1
ATOM 891 C CA . ALA A 1 107 ? -12.725 5.066 -6.810 1.00 78.19 107 ALA A CA 1
ATOM 892 C C . ALA A 1 107 ? -11.338 4.774 -6.221 1.00 78.19 107 ALA A C 1
ATOM 894 O O . ALA A 1 107 ? -11.143 4.843 -5.005 1.00 78.19 107 ALA A O 1
ATOM 895 N N . ILE A 1 108 ? -10.376 4.462 -7.096 1.00 79.12 108 ILE A N 1
ATOM 896 C CA . ILE A 1 108 ? -8.981 4.178 -6.740 1.00 79.12 108 ILE A CA 1
ATOM 897 C C . ILE A 1 108 ? -8.088 5.130 -7.534 1.00 79.12 108 ILE A C 1
ATOM 899 O O . ILE A 1 108 ? -8.117 5.132 -8.764 1.00 79.12 108 ILE A O 1
ATOM 903 N N . LEU A 1 109 ? -7.286 5.926 -6.829 1.00 80.56 109 LEU A N 1
ATOM 904 C CA . LEU A 1 109 ? -6.283 6.808 -7.420 1.00 80.56 109 LEU A CA 1
ATOM 905 C C . LEU A 1 109 ? -4.895 6.372 -6.951 1.00 80.56 109 LEU A C 1
ATOM 907 O O . LEU A 1 109 ? -4.637 6.351 -5.749 1.00 80.56 109 LEU A O 1
ATOM 911 N N . GLY A 1 110 ? -4.014 6.032 -7.891 1.00 77.69 110 GLY A N 1
ATOM 912 C CA . GLY A 1 110 ? -2.656 5.564 -7.615 1.00 77.69 110 GLY A CA 1
ATOM 913 C C . GLY A 1 110 ? -1.596 6.464 -8.245 1.00 77.69 110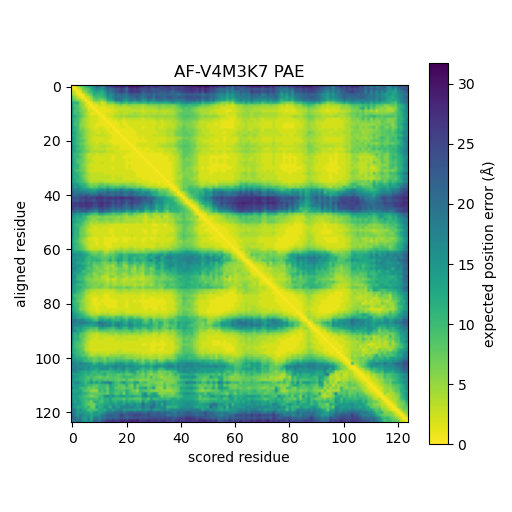 GLY A C 1
ATOM 914 O O . GLY A 1 110 ? -1.788 6.970 -9.346 1.00 77.69 110 GLY A O 1
ATOM 915 N N . SER A 1 111 ? -0.474 6.650 -7.553 1.00 81.44 111 SER A N 1
ATOM 916 C CA . SER A 1 111 ? 0.754 7.233 -8.114 1.00 81.44 111 SER A CA 1
ATOM 917 C C . SER A 1 111 ? 1.987 6.527 -7.550 1.00 81.44 111 SER A C 1
ATOM 919 O O . SER A 1 111 ? 1.944 6.008 -6.432 1.00 81.44 111 SER A O 1
ATOM 921 N N . ILE A 1 112 ? 3.080 6.496 -8.314 1.00 75.69 112 ILE A N 1
ATOM 922 C CA . ILE A 1 112 ? 4.330 5.821 -7.940 1.00 75.69 112 ILE A CA 1
ATOM 923 C C . ILE A 1 112 ? 5.448 6.845 -7.829 1.00 75.69 112 ILE A C 1
ATOM 925 O O . ILE A 1 112 ? 5.614 7.687 -8.708 1.00 75.69 112 ILE A O 1
ATOM 929 N N . HIS A 1 113 ? 6.243 6.720 -6.773 1.00 79.00 113 HIS A N 1
ATOM 930 C CA . HIS A 1 113 ? 7.384 7.580 -6.482 1.00 79.00 113 HIS A CA 1
ATOM 931 C C . HIS A 1 113 ? 8.600 6.730 -6.109 1.00 79.00 113 HIS A C 1
ATOM 933 O O . HIS A 1 113 ? 8.460 5.602 -5.623 1.00 79.00 113 HIS A O 1
ATOM 939 N N . SER A 1 114 ? 9.804 7.268 -6.314 1.00 75.31 114 SER A N 1
ATOM 940 C CA . SER A 1 114 ? 11.017 6.679 -5.735 1.00 75.31 114 SER A CA 1
ATOM 941 C C . SER A 1 114 ? 10.988 6.830 -4.214 1.00 75.31 114 SER A C 1
ATOM 943 O O . SER A 1 114 ? 10.534 7.859 -3.702 1.00 75.31 114 SER A O 1
ATOM 945 N N . SER A 1 115 ? 11.490 5.834 -3.478 1.00 68.31 115 SER A N 1
ATOM 946 C CA . SER A 1 115 ? 11.600 5.937 -2.018 1.00 68.31 115 SER A CA 1
ATOM 947 C C . SER A 1 115 ? 12.434 7.140 -1.577 1.00 68.31 115 SER A C 1
ATOM 949 O O . SER A 1 115 ? 12.058 7.802 -0.613 1.00 68.31 115 SER A O 1
ATOM 951 N N . ASP A 1 116 ? 13.508 7.456 -2.307 1.00 69.94 116 ASP A N 1
ATOM 952 C CA . ASP A 1 116 ? 14.427 8.562 -1.994 1.00 69.94 116 ASP A CA 1
ATOM 953 C C . ASP A 1 116 ? 13.767 9.945 -2.101 1.00 69.94 116 ASP A C 1
ATOM 955 O O . ASP A 1 116 ? 14.259 10.916 -1.538 1.00 69.94 116 ASP A O 1
ATOM 959 N N . THR A 1 117 ? 12.648 10.046 -2.825 1.00 70.38 117 THR A N 1
ATOM 960 C CA . THR A 1 117 ? 11.890 11.296 -2.980 1.00 70.38 117 THR A CA 1
ATOM 961 C C . THR A 1 117 ? 10.944 11.546 -1.804 1.00 70.38 117 THR A C 1
ATOM 963 O O . THR A 1 117 ? 10.577 12.687 -1.544 1.00 70.38 117 THR A O 1
ATOM 966 N N . ILE A 1 118 ? 10.519 10.492 -1.099 1.00 68.81 118 ILE A N 1
ATOM 967 C CA . ILE A 1 118 ? 9.530 10.587 -0.012 1.00 68.81 118 ILE A CA 1
ATOM 968 C C . ILE A 1 118 ? 10.185 10.416 1.357 1.00 68.81 118 ILE A C 1
ATOM 970 O O . ILE A 1 118 ? 9.790 11.072 2.314 1.00 68.81 118 ILE A O 1
ATOM 974 N N . ILE A 1 119 ? 11.158 9.516 1.486 1.00 70.62 119 ILE A N 1
ATOM 975 C CA . ILE A 1 119 ? 11.861 9.284 2.744 1.00 70.62 119 ILE A CA 1
ATOM 976 C C . ILE A 1 119 ? 13.160 10.097 2.697 1.00 70.62 119 ILE A C 1
ATOM 978 O O . ILE A 1 119 ? 14.047 9.729 1.926 1.00 70.62 119 ILE A O 1
ATOM 982 N N . PRO A 1 120 ? 13.317 11.155 3.515 1.00 59.00 120 PRO A N 1
ATOM 983 C CA . PRO A 1 120 ? 14.575 11.890 3.569 1.00 59.00 120 PRO A CA 1
ATOM 984 C C . PRO A 1 120 ? 15.723 10.967 3.975 1.00 59.00 120 PRO A C 1
ATOM 986 O O . PRO A 1 120 ? 15.586 10.131 4.881 1.00 59.00 120 PRO A O 1
ATOM 989 N N . LYS A 1 121 ? 16.875 11.141 3.320 1.00 53.53 121 LYS A N 1
ATOM 990 C CA . LYS A 1 121 ? 18.134 10.566 3.793 1.00 53.53 121 LYS A CA 1
ATOM 991 C C . LYS A 1 121 ? 18.438 11.182 5.156 1.00 53.53 121 LYS A C 1
ATOM 993 O O . LYS A 1 121 ? 18.368 12.396 5.308 1.00 53.53 121 LYS A O 1
ATOM 998 N N . LYS A 1 122 ? 18.760 10.350 6.149 1.00 49.09 122 LYS A N 1
ATOM 999 C CA . LYS A 1 122 ? 19.432 10.867 7.342 1.00 49.09 122 LYS A CA 1
ATOM 1000 C C . LYS A 1 122 ? 20.791 11.387 6.879 1.00 49.09 122 LYS A C 1
ATOM 1002 O O . LYS A 1 122 ? 21.552 10.601 6.320 1.00 49.09 122 LYS A O 1
ATOM 1007 N N . GLU A 1 123 ? 21.053 12.675 7.071 1.00 46.75 123 GLU A N 1
ATOM 1008 C CA . GLU A 1 123 ? 22.433 13.149 7.154 1.00 46.75 123 GLU A CA 1
ATOM 1009 C C . GLU A 1 123 ? 23.076 12.447 8.358 1.00 46.75 123 GLU A C 1
ATOM 1011 O O . GLU A 1 123 ? 22.450 12.320 9.418 1.00 46.75 123 GLU A O 1
ATOM 1016 N N . GLU A 1 124 ? 24.242 11.857 8.112 1.00 37.88 124 GLU A N 1
ATOM 1017 C CA . GLU A 1 124 ? 25.045 11.091 9.071 1.00 37.88 124 GLU A CA 1
ATOM 1018 C C . GLU A 1 124 ? 25.939 12.027 9.888 1.00 37.88 124 GLU A C 1
ATOM 1020 O O . GLU A 1 124 ? 26.490 12.979 9.288 1.00 37.88 124 GLU A O 1
#

Secondary structure (DSSP, 8-state):
-PPPTT--HHHHSEEPPHHHHHS-HHHHHHHHHHHHHHTTT-TT----GGGEEEEEEEEEESSS---HHHHTT-SEEEEEEEEEE-GGGS-EEEEEEEEEEESSSEEEEEEEEEHHHHSPPPP-

Foldseek 3Di:
DQDPQAFDLCVVFDKDDPVRVVVCCVVLVLVVVQVCVAPVPDPPDPQPSVQKAWDIKGKQAVVRPDDPVCRSVGQWIWMWTWIWRCPPNDTFTKIKIWIWHHDPDIDIDIHIDGPCSRHPDPDD

pLDDT: mean 79.68, std 14.79, range [37.88, 96.0]

Mean predicted aligned error: 8.55 Å

Nearest PDB structures (foldseek):
  6l77-assembly1_A  TM=8.495E-01  e=2.532E-06  Brassica napus
  6hnm-assembly1_A  TM=4.994E-01  e=2.698E+00  Streptomyces antibioticus
  3px3-assembly1_D  TM=3.848E-01  e=6.042E+00  Streptomyces fradiae
  3px2-assembly1_D  TM=3.821E-01  e=9.041E+00  Streptomyces fradiae

Sequence (124 aa):
LESPPDFNPFKRFYVLKKSEVQDNDWIRLYLELAVATTNRSYEDHRHDLSKLKIIKVAIKTTPQDLEPHEILGAYDATLYIRYKDSCEGKVVDRIAIVRRYLREKLAILGSIHSSDTIIPKKEE

Organism: Eutrema salsugineum (NCBI:txid72664)

Radius of gyration: 14.84 Å; Cα contacts (8 Å, |Δi|>4): 188; chains: 1; bounding box: 47×30×42 Å